Protein AF-A0A7W7RS05-F1 (afdb_monomer)

Solvent-accessible surface area (backbone atoms only — not comparable to full-atom values): 3445 Å² total; per-residue (Å²): 142,74,68,43,60,55,37,37,77,68,65,79,40,63,86,84,59,56,36,67,60,51,52,52,53,52,49,51,42,51,53,54,29,49,48,32,38,74,77,63,66,37,85,59,27,64,62,52,37,51,54,51,51,55,56,62,75,70,104

Foldseek 3Di:
DPDQVVCCVVVVAPVPDPSVVLVVVLVVLVVQLVCCCPVVVNPCSVVVSVVSNVVSRVD

Radius of gyration: 13.04 Å; Cα contacts (8 Å, |Δi|>4): 34; chains: 1; bounding box: 25×18×37 Å

Mean predicted aligned error: 4.9 Å

pLDDT: mean 88.97, std 13.28, range [45.72, 98.62]

InterPro domains:
  IPR011075 Tetracyclin repressor-like, C-terminal domain [PF16925] (6-53)
  IPR036271 Tetracyclin repressor-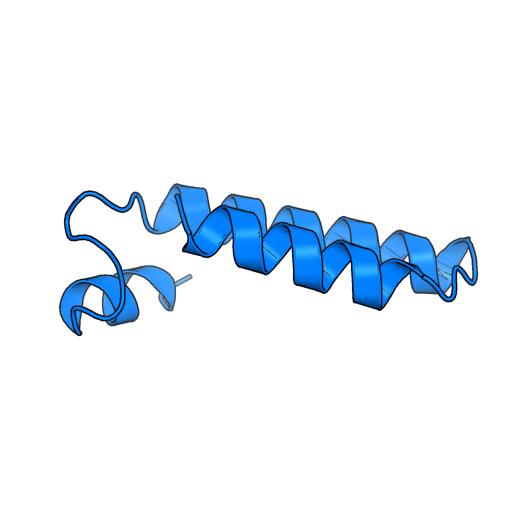like, C-terminal domain superfamily [SSF48498] (6-58)

Secondary structure (DSSP, 8-state):
--SHHHHHHTTSS-TT--HHHHHHHHHHHHHHHHHHHHHH--TTHHHHHHHHHHHHHT-

Organism: NCBI:txid47479

Sequence (59 aa):
MALGVAAVEAGELPDETDADQLAFELNGVALAAGQAIQLHHDPEAPTRAHRAITRLLSR

Nearest PDB structures (foldseek):
  2hyj-assembly1_A-2  TM=9.162E-01  e=2.425E-02  Streptomyces coelicolor A3(2)
  3crj-assembly1_B  TM=8.369E-01  e=3.802E+00  Haloarcula marismortui ATCC 43049
  4h63-assembly1_K  TM=6.947E-01  e=5.175E+00  Schizosaccharomyces pombe 972h-

Structure (mmCIF, N/CA/C/O backbone):
data_AF-A0A7W7RS05-F1
#
_entry.id   AF-A0A7W7RS05-F1
#
loop_
_atom_site.group_PDB
_atom_site.id
_atom_site.type_symbol
_atom_site.label_atom_id
_atom_site.label_alt_id
_atom_site.label_comp_id
_atom_site.label_asym_id
_atom_site.label_entity_id
_atom_site.label_seq_id
_atom_site.pdbx_PDB_ins_code
_atom_site.Cartn_x
_atom_site.Cartn_y
_atom_site.Cartn_z
_atom_site.occupancy
_atom_site.B_iso_or_equiv
_atom_site.auth_seq_id
_atom_site.auth_comp_id
_atom_site.auth_asym_id
_atom_site.auth_atom_id
_atom_site.pdbx_PDB_model_num
ATOM 1 N N . MET A 1 1 ? -11.786 -8.173 0.674 1.00 45.72 1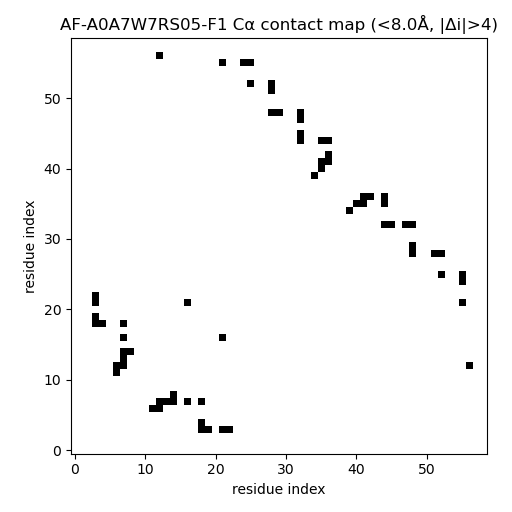 MET A N 1
ATOM 2 C CA . MET A 1 1 ? -11.269 -6.919 1.256 1.00 45.72 1 MET A CA 1
ATOM 3 C C . MET A 1 1 ? -11.501 -6.993 2.757 1.00 45.72 1 MET A C 1
ATOM 5 O O . MET A 1 1 ? -12.621 -6.766 3.174 1.00 45.72 1 MET A O 1
ATOM 9 N N . ALA A 1 2 ? -10.525 -7.470 3.534 1.00 52.03 2 ALA A N 1
ATOM 10 C CA . ALA A 1 2 ? -10.692 -7.690 4.981 1.00 52.03 2 ALA A CA 1
ATOM 11 C C . ALA A 1 2 ? -9.369 -7.559 5.767 1.00 52.03 2 ALA A C 1
ATOM 13 O O . ALA A 1 2 ? -9.246 -8.103 6.854 1.00 52.03 2 ALA A O 1
ATOM 14 N N . LEU A 1 3 ? -8.351 -6.898 5.201 1.00 56.75 3 LEU A N 1
ATOM 15 C CA . LEU A 1 3 ? -7.037 -6.784 5.852 1.00 56.75 3 LEU A CA 1
ATOM 16 C C . LEU A 1 3 ? -6.882 -5.488 6.662 1.00 56.75 3 LEU A C 1
ATOM 18 O O . LEU A 1 3 ? -6.155 -5.489 7.644 1.00 56.75 3 LEU A O 1
ATOM 22 N N . GLY A 1 4 ? -7.581 -4.408 6.294 1.00 58.00 4 GLY A N 1
ATOM 23 C CA . GLY A 1 4 ? -7.470 -3.123 6.996 1.00 58.00 4 GLY A CA 1
ATOM 24 C C . GLY A 1 4 ? -8.134 -3.118 8.377 1.00 58.00 4 GLY A C 1
ATOM 25 O O . GLY A 1 4 ? -7.544 -2.631 9.333 1.00 58.00 4 GLY A O 1
ATOM 26 N N . VAL A 1 5 ? -9.322 -3.725 8.498 1.00 63.62 5 VAL A N 1
ATOM 27 C CA . VAL A 1 5 ? -10.080 -3.790 9.764 1.00 63.62 5 VAL A CA 1
ATOM 28 C C . VAL A 1 5 ? -9.281 -4.506 10.860 1.00 63.62 5 VAL A C 1
ATOM 30 O O . VAL A 1 5 ? -9.222 -4.023 11.983 1.00 63.62 5 VAL A O 1
ATOM 33 N N . ALA A 1 6 ? -8.577 -5.589 10.517 1.00 71.50 6 ALA A N 1
ATOM 34 C CA . ALA A 1 6 ? -7.789 -6.360 11.478 1.00 71.50 6 ALA A CA 1
ATOM 35 C C . ALA A 1 6 ? -6.616 -5.568 12.090 1.00 71.50 6 ALA A C 1
ATOM 37 O O . ALA A 1 6 ? -6.283 -5.784 13.249 1.00 71.50 6 ALA A O 1
ATOM 38 N N . ALA A 1 7 ? -5.998 -4.651 11.336 1.00 69.81 7 ALA A N 1
ATOM 39 C CA . ALA A 1 7 ? -4.882 -3.838 11.831 1.00 69.81 7 ALA A CA 1
ATOM 40 C C . ALA A 1 7 ? -5.349 -2.719 12.780 1.00 69.81 7 ALA A C 1
ATOM 42 O O . ALA A 1 7 ? -4.667 -2.422 13.760 1.00 69.81 7 ALA A O 1
ATOM 43 N N . VAL A 1 8 ? -6.530 -2.141 12.530 1.00 72.25 8 VAL A N 1
ATOM 44 C CA . VAL A 1 8 ? -7.179 -1.201 13.462 1.00 72.25 8 VAL A CA 1
ATOM 45 C C . VAL A 1 8 ? -7.608 -1.935 14.733 1.00 72.25 8 VAL A C 1
ATOM 47 O O . VAL A 1 8 ? -7.275 -1.510 15.832 1.00 72.25 8 VAL A O 1
ATOM 50 N N . GLU A 1 9 ? -8.257 -3.095 14.603 1.00 72.69 9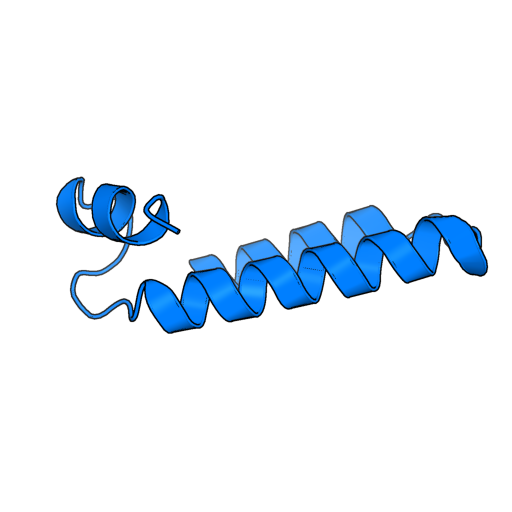 GLU A N 1
ATOM 51 C CA . GLU A 1 9 ? -8.663 -3.922 15.750 1.00 72.69 9 GLU A CA 1
ATOM 52 C C . GLU A 1 9 ? -7.470 -4.406 16.597 1.00 72.69 9 GLU A C 1
ATOM 54 O O . GLU A 1 9 ? -7.603 -4.584 17.808 1.00 72.69 9 GLU A O 1
ATOM 59 N N . ALA A 1 10 ? -6.299 -4.600 15.981 1.00 79.12 10 ALA A N 1
ATOM 60 C CA . ALA A 1 10 ? -5.056 -4.956 16.662 1.00 79.12 10 ALA A CA 1
ATOM 61 C C . ALA A 1 10 ? -4.313 -3.756 17.290 1.00 79.12 10 ALA A C 1
ATOM 63 O O . ALA A 1 10 ? -3.316 -3.964 17.982 1.00 79.12 10 ALA A O 1
ATOM 64 N N . GLY A 1 11 ? -4.773 -2.517 17.068 1.00 76.44 11 GLY A N 1
ATOM 65 C CA . GLY A 1 11 ? -4.115 -1.293 17.545 1.00 76.44 11 GLY A CA 1
ATOM 66 C C . GLY A 1 11 ? -2.797 -0.968 16.831 1.00 76.44 11 GLY A C 1
ATOM 67 O O . GLY A 1 11 ? -1.979 -0.208 17.347 1.00 76.44 11 GLY A O 1
ATOM 68 N N . GLU A 1 12 ? -2.559 -1.560 15.658 1.00 84.06 12 GLU A N 1
ATOM 69 C CA . GLU A 1 12 ? -1.375 -1.300 14.826 1.00 84.06 12 GLU A CA 1
ATOM 70 C C . GLU A 1 12 ? -1.537 -0.032 13.973 1.00 84.06 12 GLU A C 1
ATOM 72 O O . GLU A 1 12 ? -0.563 0.486 13.423 1.00 84.06 12 GLU A O 1
ATOM 77 N N . LEU A 1 13 ? -2.769 0.472 13.880 1.00 84.06 13 LEU A N 1
ATOM 78 C CA . LEU A 1 13 ? -3.152 1.721 13.233 1.00 84.06 13 LEU A CA 1
ATOM 79 C C . LEU A 1 13 ? -4.002 2.562 14.202 1.00 84.06 13 LEU A C 1
ATOM 81 O O . LEU A 1 13 ? -4.676 1.983 15.053 1.00 84.06 13 LEU A O 1
ATOM 85 N N . PRO A 1 14 ? -4.003 3.905 14.080 1.00 85.19 14 PRO A N 1
ATOM 86 C CA . PRO A 1 14 ? -4.892 4.766 14.859 1.00 85.19 14 PRO A CA 1
ATOM 87 C C . PRO A 1 14 ? -6.366 4.351 14.735 1.00 85.19 14 PRO A C 1
ATOM 89 O O . PRO A 1 14 ? -6.814 4.009 13.640 1.00 85.19 14 PRO A O 1
ATOM 92 N N . ASP A 1 15 ? -7.135 4.454 15.820 1.00 81.94 15 ASP A N 1
ATOM 93 C CA . ASP A 1 15 ? -8.551 4.036 15.864 1.00 81.94 15 ASP A CA 1
ATOM 94 C C . ASP A 1 15 ? -9.443 4.804 14.869 1.00 81.94 15 ASP A C 1
ATOM 96 O O . ASP A 1 15 ? -10.467 4.306 14.408 1.00 81.94 15 ASP A O 1
ATOM 100 N N . GLU A 1 16 ? -9.045 6.026 14.518 1.00 86.62 16 GLU A N 1
ATOM 101 C CA . GLU A 1 16 ? -9.707 6.890 13.533 1.00 86.62 16 GLU A CA 1
ATOM 102 C C . GLU A 1 16 ? -9.349 6.568 12.074 1.00 86.62 16 GLU A C 1
ATOM 104 O O . GLU A 1 16 ? -9.829 7.239 11.158 1.00 86.62 16 GLU A O 1
ATOM 109 N N . THR A 1 17 ? -8.518 5.548 11.840 1.00 89.12 17 THR A N 1
ATOM 110 C CA . THR A 1 17 ? -8.132 5.139 10.489 1.00 89.12 17 THR A CA 1
ATOM 111 C C . THR A 1 17 ? -9.344 4.613 9.728 1.00 89.12 17 THR A C 1
ATOM 113 O O . THR A 1 17 ? -9.911 3.571 10.060 1.00 89.12 17 THR A O 1
ATOM 116 N N . ASP A 1 18 ? -9.688 5.282 8.629 1.00 90.88 18 ASP A N 1
ATOM 117 C CA . ASP A 1 18 ? -10.595 4.732 7.625 1.00 90.88 18 ASP A CA 1
ATOM 118 C C . ASP A 1 18 ? -9.875 3.610 6.857 1.00 90.88 18 ASP A C 1
ATOM 120 O O . ASP A 1 18 ? -9.116 3.837 5.909 1.00 90.88 18 ASP A O 1
ATOM 124 N N . ALA A 1 19 ? -10.081 2.376 7.316 1.00 88.75 19 ALA A N 1
ATOM 125 C CA . ALA A 1 19 ? -9.427 1.188 6.780 1.00 88.75 19 ALA A CA 1
ATOM 126 C C . ALA A 1 19 ? -9.764 0.922 5.302 1.00 88.75 19 ALA A C 1
ATOM 128 O O . ALA A 1 19 ? -8.916 0.406 4.565 1.00 88.75 19 ALA A O 1
ATOM 129 N N . ASP A 1 20 ? -10.975 1.270 4.863 1.00 89.38 20 ASP A N 1
ATOM 130 C 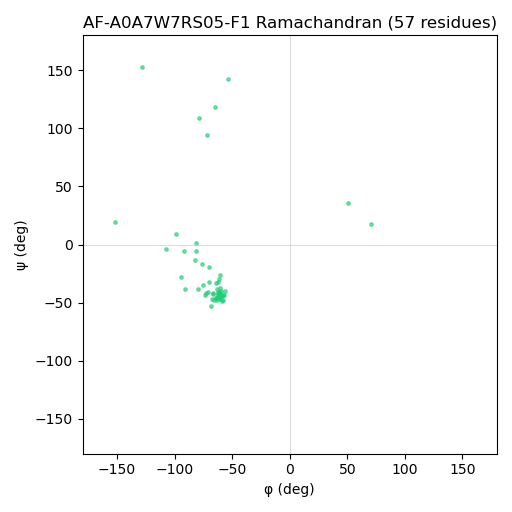CA . ASP A 1 20 ? -11.404 1.071 3.480 1.00 89.38 20 ASP A CA 1
ATOM 131 C C . ASP A 1 20 ? -10.723 2.088 2.562 1.00 89.38 20 ASP A C 1
ATOM 133 O O . ASP A 1 20 ? -10.185 1.713 1.512 1.00 89.38 20 ASP A O 1
ATOM 137 N N . GLN A 1 21 ? -10.650 3.352 2.989 1.00 94.31 21 GLN A N 1
ATOM 138 C CA . GLN A 1 21 ? -9.910 4.386 2.270 1.00 94.31 21 GLN A CA 1
ATOM 139 C C . GLN A 1 21 ? -8.411 4.058 2.200 1.00 94.31 21 GLN A C 1
ATOM 141 O O . GLN A 1 21 ? -7.818 4.118 1.119 1.00 94.31 21 GLN A O 1
ATOM 146 N N . LEU A 1 22 ? -7.798 3.635 3.311 1.00 93.44 22 LEU A N 1
ATOM 147 C CA . LEU A 1 22 ? -6.387 3.242 3.333 1.00 93.44 22 LEU A CA 1
ATOM 148 C C . LEU A 1 22 ? -6.117 2.070 2.375 1.00 93.44 22 LEU A C 1
ATOM 150 O O . LEU A 1 22 ? -5.155 2.097 1.604 1.00 93.44 22 LEU A O 1
ATOM 154 N N . ALA A 1 23 ? -6.978 1.049 2.365 1.00 91.94 23 ALA A N 1
ATOM 155 C CA . ALA A 1 23 ? -6.849 -0.077 1.443 1.00 91.94 23 ALA A CA 1
ATOM 156 C C . ALA A 1 23 ? -6.996 0.352 -0.028 1.00 91.94 23 ALA A C 1
ATOM 158 O O . ALA A 1 23 ? -6.279 -0.160 -0.896 1.00 91.94 23 ALA A O 1
ATOM 159 N N . PHE A 1 24 ? -7.898 1.289 -0.327 1.00 95.38 24 PHE A N 1
ATOM 160 C CA . PHE A 1 24 ? -8.050 1.853 -1.667 1.00 95.38 24 PHE A CA 1
ATOM 161 C C . PHE A 1 24 ? -6.771 2.573 -2.123 1.00 95.38 24 PHE A C 1
ATOM 163 O O . PHE A 1 24 ? -6.269 2.326 -3.223 1.00 95.38 24 PHE A O 1
ATOM 170 N N . GLU A 1 25 ? -6.189 3.402 -1.260 1.00 97.44 25 GLU A N 1
ATOM 171 C CA . GLU A 1 25 ? -4.970 4.157 -1.557 1.00 97.44 25 GLU A CA 1
ATOM 172 C C . GLU A 1 25 ? -3.744 3.249 -1.731 1.00 97.44 25 GLU A C 1
ATOM 174 O O . GLU A 1 25 ? -2.976 3.423 -2.683 1.00 97.44 25 GLU A O 1
ATOM 179 N N . LEU A 1 26 ? -3.589 2.227 -0.881 1.00 96.50 26 LEU A N 1
ATOM 180 C CA . LEU A 1 26 ? -2.521 1.229 -1.003 1.00 96.50 26 LEU A CA 1
ATOM 181 C C . LEU A 1 26 ? -2.599 0.467 -2.334 1.00 96.50 26 LEU A C 1
ATOM 183 O O . LEU A 1 26 ? -1.576 0.274 -2.998 1.00 96.50 26 LEU A O 1
ATOM 187 N N . ASN A 1 27 ? -3.805 0.088 -2.768 1.00 97.69 27 ASN A N 1
ATOM 188 C CA . ASN A 1 27 ? -4.004 -0.520 -4.084 1.00 97.69 27 ASN A CA 1
ATOM 189 C C . ASN A 1 27 ? -3.618 0.438 -5.219 1.00 97.69 27 ASN A C 1
ATOM 191 O O . ASN A 1 27 ? -2.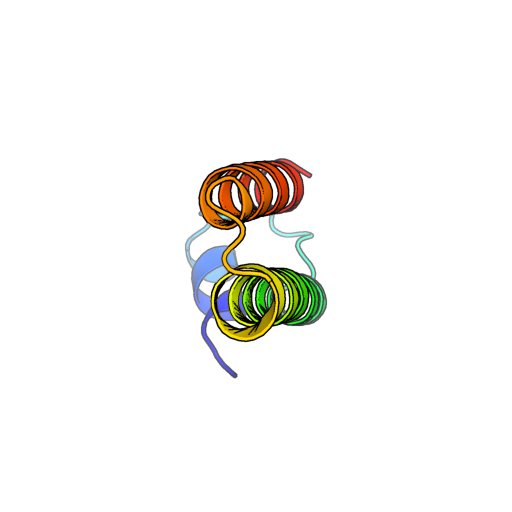965 0.019 -6.174 1.00 97.69 27 ASN A O 1
ATOM 195 N N . GLY A 1 28 ? -3.957 1.725 -5.108 1.00 98.12 28 GLY A N 1
ATOM 196 C CA . GLY A 1 28 ? -3.541 2.745 -6.074 1.00 98.12 28 GLY A CA 1
ATOM 197 C C . GLY A 1 28 ? -2.019 2.841 -6.219 1.00 98.12 28 GLY A C 1
ATOM 198 O O . GLY A 1 28 ? -1.503 2.870 -7.339 1.00 98.12 28 GLY A O 1
ATOM 199 N N . VAL A 1 29 ? -1.284 2.811 -5.101 1.00 98.50 29 VAL A N 1
ATOM 200 C CA . VAL A 1 29 ? 0.189 2.789 -5.113 1.00 98.50 29 VAL A CA 1
ATOM 201 C C . VAL A 1 29 ? 0.721 1.531 -5.804 1.00 98.50 29 VAL A C 1
ATOM 203 O O . VAL A 1 29 ? 1.621 1.633 -6.639 1.00 98.50 29 VAL A O 1
ATOM 206 N N . ALA A 1 30 ? 0.159 0.357 -5.501 1.00 97.69 30 ALA A N 1
ATOM 207 C CA . ALA A 1 30 ? 0.574 -0.905 -6.113 1.00 97.69 30 ALA A CA 1
ATOM 208 C C . ALA A 1 30 ? 0.337 -0.924 -7.633 1.00 97.69 30 ALA A C 1
ATOM 210 O O . ALA A 1 30 ? 1.215 -1.344 -8.388 1.00 97.69 30 ALA A O 1
ATOM 211 N N . LEU A 1 31 ? -0.813 -0.418 -8.092 1.00 98.50 31 LEU A N 1
ATOM 212 C CA . LEU A 1 31 ? -1.135 -0.315 -9.517 1.00 98.50 31 LEU A CA 1
ATOM 213 C C . LEU A 1 31 ? -0.166 0.620 -10.248 1.00 98.50 31 LEU A C 1
ATOM 215 O O . LEU A 1 31 ? 0.398 0.232 -11.272 1.00 98.50 31 LEU A O 1
ATOM 219 N N . ALA A 1 32 ? 0.083 1.812 -9.699 1.00 98.50 32 ALA A N 1
ATOM 220 C CA . ALA A 1 32 ? 1.013 2.773 -10.287 1.00 98.50 32 ALA A CA 1
ATOM 221 C C . ALA A 1 32 ? 2.446 2.219 -10.354 1.00 98.50 32 ALA A C 1
ATOM 223 O O . ALA A 1 32 ? 3.126 2.362 -11.372 1.00 98.50 32 ALA A O 1
ATOM 224 N N . ALA A 1 33 ? 2.900 1.546 -9.291 1.00 98.56 33 ALA A N 1
ATOM 225 C CA . ALA A 1 33 ? 4.208 0.900 -9.255 1.00 98.56 33 ALA A CA 1
ATOM 226 C C . ALA A 1 33 ? 4.309 -0.229 -10.288 1.00 98.56 33 ALA A C 1
ATOM 228 O O . ALA A 1 33 ? 5.277 -0.283 -11.044 1.00 98.56 33 ALA A O 1
ATOM 229 N N . GLY A 1 34 ? 3.290 -1.091 -10.370 1.00 98.00 34 GLY A N 1
ATOM 230 C CA . GLY A 1 34 ? 3.230 -2.170 -11.352 1.00 98.00 34 GLY A CA 1
ATOM 231 C C . GLY A 1 34 ? 3.300 -1.650 -12.786 1.00 98.00 34 GLY A C 1
ATOM 232 O O . GLY A 1 34 ? 4.079 -2.158 -13.587 1.00 98.00 34 GLY A O 1
ATOM 233 N N . GLN A 1 35 ? 2.555 -0.590 -13.104 1.00 98.44 35 GLN A N 1
ATOM 234 C CA . GLN A 1 35 ? 2.608 0.044 -14.423 1.00 98.44 35 GLN A CA 1
ATOM 235 C C . GLN A 1 35 ? 3.985 0.652 -14.717 1.00 98.44 35 GLN A C 1
ATOM 237 O O . GLN A 1 35 ? 4.531 0.423 -15.796 1.00 98.44 35 GLN A O 1
ATOM 242 N N . ALA A 1 36 ? 4.576 1.378 -13.766 1.00 98.62 36 ALA A N 1
ATOM 243 C CA . ALA A 1 36 ? 5.898 1.978 -13.932 1.00 98.62 36 ALA A CA 1
ATOM 244 C C . ALA A 1 36 ? 6.998 0.925 -14.163 1.00 98.62 36 ALA A C 1
ATOM 246 O O . ALA A 1 36 ? 7.842 1.096 -15.041 1.00 98.62 36 ALA A O 1
ATOM 247 N N . ILE A 1 37 ? 6.950 -0.198 -13.445 1.00 98.38 37 ILE A N 1
ATOM 248 C CA . ILE A 1 37 ? 7.899 -1.302 -13.626 1.00 98.38 37 ILE A CA 1
ATOM 249 C C . ILE A 1 37 ? 7.685 -1.972 -14.988 1.00 98.38 37 ILE A C 1
ATOM 251 O O . ILE A 1 37 ? 8.625 -2.099 -15.765 1.00 98.38 37 ILE A O 1
ATOM 255 N N .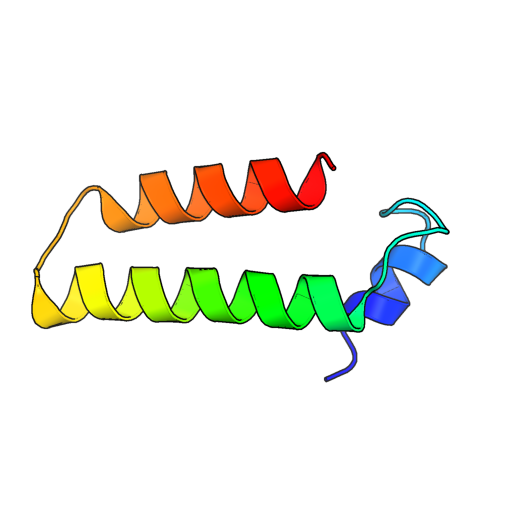 GLN A 1 38 ? 6.453 -2.377 -15.302 1.00 98.31 38 GLN A N 1
ATOM 256 C CA . GLN A 1 38 ? 6.197 -3.254 -16.448 1.00 98.31 38 GLN A CA 1
ATOM 257 C C . GLN A 1 38 ? 6.177 -2.517 -17.791 1.00 98.31 38 GLN A C 1
ATOM 259 O O . GLN A 1 38 ? 6.634 -3.057 -18.793 1.00 98.31 38 GLN A O 1
ATOM 264 N N . LEU A 1 39 ? 5.625 -1.302 -17.837 1.00 98.38 39 LEU A N 1
ATOM 265 C CA . LEU A 1 39 ? 5.509 -0.533 -19.081 1.00 98.38 39 LEU A CA 1
ATOM 266 C C . LEU A 1 39 ? 6.722 0.363 -19.305 1.00 98.38 39 LEU A C 1
ATOM 268 O O . LEU A 1 39 ? 7.174 0.528 -20.437 1.00 98.38 39 LEU A O 1
ATOM 272 N N . HIS A 1 40 ? 7.243 0.953 -18.230 1.00 97.62 40 HIS A N 1
ATOM 273 C CA . HIS A 1 40 ? 8.276 1.981 -18.318 1.00 97.62 40 HIS A CA 1
ATOM 274 C C . HIS A 1 40 ? 9.657 1.502 -17.871 1.00 97.62 40 HIS A C 1
ATOM 276 O O . HIS A 1 40 ? 10.614 2.255 -18.035 1.00 97.62 40 HIS A O 1
ATOM 282 N N . HIS A 1 41 ? 9.782 0.263 -17.377 1.00 97.31 41 HIS A N 1
ATOM 283 C CA . HIS A 1 41 ? 11.044 -0.306 -16.885 1.00 97.31 41 HIS A CA 1
ATOM 284 C C . HIS A 1 41 ? 11.736 0.615 -15.876 1.00 97.31 41 HIS A C 1
ATOM 286 O O . HIS A 1 41 ? 12.956 0.752 -15.860 1.00 97.31 41 HIS A O 1
ATOM 292 N N . ASP A 1 42 ? 10.929 1.289 -15.065 1.00 98.50 42 ASP A N 1
ATOM 293 C CA . ASP A 1 42 ? 11.371 2.335 -14.164 1.00 98.50 42 ASP A CA 1
ATOM 294 C C . ASP A 1 42 ? 12.005 1.731 -12.900 1.00 98.50 42 ASP A C 1
ATOM 296 O O . ASP A 1 42 ? 11.282 1.185 -12.056 1.00 98.50 42 ASP A O 1
ATOM 300 N N . PRO A 1 43 ? 13.337 1.834 -12.725 1.00 97.69 43 PRO A N 1
ATOM 301 C CA . PRO A 1 43 ? 14.024 1.185 -11.612 1.00 97.69 43 PRO A CA 1
ATOM 302 C C . PRO A 1 43 ? 13.704 1.836 -10.261 1.00 97.69 43 PRO A C 1
ATOM 304 O O . PRO A 1 43 ? 13.875 1.209 -9.220 1.00 97.69 43 PRO A O 1
ATOM 307 N N . GLU A 1 44 ? 13.204 3.074 -10.259 1.00 98.44 44 GLU A N 1
ATOM 308 C CA . GLU A 1 44 ? 12.902 3.827 -9.039 1.00 98.44 44 GLU A CA 1
ATOM 309 C C . GLU A 1 44 ? 11.454 3.642 -8.566 1.00 98.44 44 GLU A C 1
ATOM 311 O O . GLU A 1 44 ? 11.072 4.129 -7.495 1.00 98.44 44 GLU A O 1
ATOM 316 N N . ALA A 1 45 ? 10.622 2.939 -9.339 1.00 98.38 45 ALA A N 1
ATOM 317 C CA . ALA A 1 45 ? 9.228 2.695 -8.992 1.00 98.38 45 ALA A CA 1
ATOM 318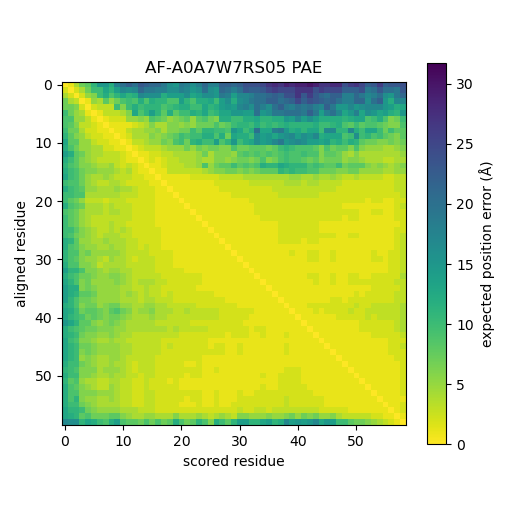 C C . ALA A 1 45 ? 9.045 2.002 -7.622 1.00 98.38 45 ALA A C 1
ATOM 320 O O . ALA A 1 45 ? 8.218 2.493 -6.844 1.00 98.38 45 ALA A O 1
ATOM 321 N N . PRO A 1 46 ? 9.826 0.964 -7.243 1.00 97.94 46 PRO A N 1
ATOM 322 C CA . PRO A 1 46 ? 9.739 0.365 -5.909 1.00 97.94 46 PRO A CA 1
ATOM 323 C C . PRO A 1 46 ? 10.048 1.363 -4.786 1.00 97.94 46 PRO A C 1
ATOM 325 O O . PRO A 1 46 ? 9.305 1.452 -3.809 1.00 97.94 46 PRO A O 1
ATOM 328 N N . THR A 1 47 ? 11.095 2.178 -4.949 1.00 98.50 47 THR A N 1
ATOM 329 C CA . THR A 1 47 ? 11.485 3.210 -3.976 1.00 98.50 47 THR A CA 1
ATOM 330 C C . THR A 1 47 ? 10.371 4.240 -3.782 1.00 98.50 47 THR A C 1
ATOM 332 O O . THR A 1 47 ? 10.056 4.632 -2.654 1.00 98.50 47 THR A O 1
ATOM 335 N N . ARG A 1 48 ? 9.732 4.687 -4.874 1.00 98.50 48 ARG A N 1
ATOM 336 C CA . ARG A 1 48 ? 8.598 5.621 -4.794 1.00 98.50 48 ARG A CA 1
ATOM 337 C C . ARG A 1 48 ? 7.380 4.995 -4.132 1.00 98.50 48 ARG A C 1
ATOM 339 O O . ARG A 1 48 ? 6.756 5.668 -3.314 1.00 98.50 48 ARG A O 1
ATOM 346 N N . ALA A 1 49 ? 7.064 3.746 -4.465 1.00 98.44 49 ALA A N 1
ATOM 347 C CA . ALA A 1 49 ? 5.951 3.018 -3.870 1.00 98.44 49 ALA A CA 1
ATOM 348 C C . ALA A 1 49 ? 6.139 2.873 -2.358 1.00 98.44 49 ALA A C 1
ATOM 350 O O . ALA A 1 49 ? 5.245 3.225 -1.593 1.00 98.44 49 ALA A O 1
ATOM 351 N N . HIS A 1 50 ? 7.336 2.469 -1.923 1.00 97.94 50 HIS A N 1
ATOM 352 C CA . HIS A 1 50 ? 7.657 2.339 -0.506 1.00 97.94 50 HIS A CA 1
ATOM 353 C C . HIS A 1 50 ? 7.486 3.669 0.236 1.00 97.94 50 HIS A C 1
ATOM 355 O O . HIS A 1 50 ? 6.764 3.740 1.226 1.00 97.94 50 HIS A O 1
ATOM 361 N N . ARG A 1 51 ? 8.048 4.761 -0.300 1.00 98.31 51 ARG A N 1
ATOM 362 C CA . ARG A 1 51 ? 7.892 6.100 0.287 1.00 98.31 51 ARG A CA 1
ATOM 363 C C . ARG A 1 51 ? 6.432 6.557 0.352 1.00 98.31 51 ARG A C 1
ATOM 365 O O . ARG A 1 5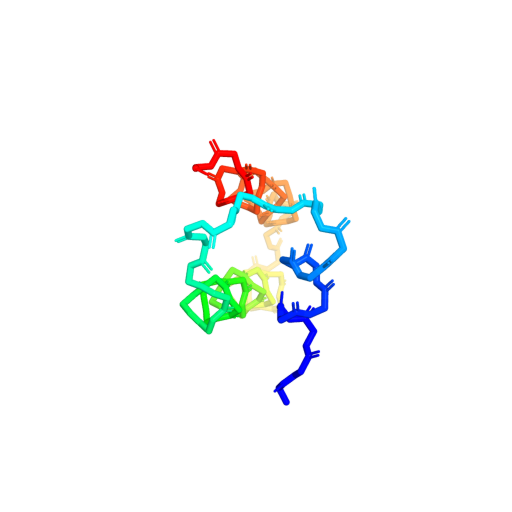1 ? 6.062 7.249 1.297 1.00 98.31 51 ARG A O 1
ATOM 372 N N . ALA A 1 52 ? 5.621 6.234 -0.655 1.00 98.19 52 ALA A N 1
ATOM 373 C CA . ALA A 1 52 ? 4.199 6.561 -0.651 1.00 98.19 52 ALA A CA 1
ATOM 374 C C . ALA A 1 52 ? 3.463 5.789 0.451 1.00 98.19 52 ALA A C 1
ATOM 376 O O . ALA A 1 52 ? 2.767 6.412 1.245 1.00 98.19 52 ALA A O 1
ATOM 377 N N . ILE A 1 53 ? 3.697 4.479 0.559 1.00 97.00 53 ILE A N 1
ATOM 378 C CA . ILE A 1 53 ? 3.119 3.630 1.610 1.00 97.00 53 ILE A CA 1
ATOM 379 C C . ILE A 1 53 ? 3.500 4.153 2.998 1.00 97.00 53 ILE A C 1
ATOM 381 O O . ILE A 1 53 ? 2.620 4.358 3.824 1.00 97.00 53 ILE A O 1
ATOM 385 N N . THR A 1 54 ? 4.778 4.462 3.245 1.00 95.69 54 THR A N 1
ATOM 386 C CA . THR A 1 54 ? 5.217 5.014 4.539 1.00 95.69 54 THR A CA 1
ATOM 387 C C . THR A 1 54 ? 4.469 6.294 4.903 1.00 95.69 54 THR A C 1
ATOM 389 O O . THR A 1 54 ? 4.094 6.463 6.054 1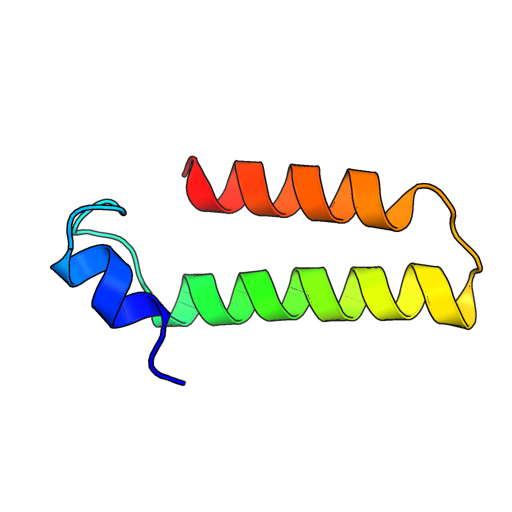.00 95.69 54 THR A O 1
ATOM 392 N N . ARG A 1 55 ? 4.216 7.183 3.933 1.00 95.25 55 ARG A N 1
ATOM 393 C CA . ARG A 1 55 ? 3.461 8.424 4.171 1.00 95.25 55 ARG A CA 1
ATOM 394 C C . ARG A 1 55 ? 1.983 8.185 4.448 1.00 95.25 55 ARG A C 1
ATOM 396 O O . ARG A 1 55 ? 1.389 8.993 5.147 1.00 95.25 55 ARG A O 1
ATOM 403 N N . LEU A 1 56 ? 1.390 7.149 3.857 1.00 93.94 56 LEU A N 1
ATOM 404 C CA . LEU A 1 56 ? -0.004 6.785 4.114 1.00 93.94 56 LEU A CA 1
ATOM 405 C C . LEU A 1 56 ? -0.168 6.202 5.518 1.00 93.94 56 LEU A C 1
ATOM 407 O O . LEU A 1 56 ? -1.107 6.562 6.209 1.00 93.94 56 LEU A O 1
ATOM 411 N N . LEU A 1 57 ? 0.774 5.361 5.947 1.00 90.25 57 LEU A N 1
ATOM 412 C CA . LEU A 1 57 ? 0.755 4.735 7.272 1.00 90.25 57 LEU A CA 1
ATOM 413 C C . LEU A 1 57 ? 1.178 5.677 8.408 1.00 90.25 57 LEU A C 1
ATOM 415 O O . LEU A 1 57 ? 0.964 5.361 9.570 1.00 90.25 57 LEU A O 1
ATOM 419 N N . SER A 1 58 ? 1.821 6.803 8.089 1.00 85.31 58 SER A N 1
ATOM 420 C CA . SER A 1 58 ? 2.248 7.808 9.069 1.00 85.31 58 SER A CA 1
ATOM 421 C C . SER A 1 58 ? 1.292 9.000 9.181 1.00 85.31 58 SER A C 1
ATOM 423 O O . SER A 1 58 ? 1.701 10.038 9.706 1.00 85.31 58 SER A O 1
ATOM 425 N N . ARG A 1 59 ? 0.117 8.925 8.553 1.00 71.62 59 ARG A N 1
ATOM 426 C CA . ARG A 1 59 ? -0.915 9.960 8.640 1.00 71.62 59 ARG A CA 1
ATOM 427 C C . ARG A 1 59 ? -1.795 9.756 9.855 1.00 71.62 59 ARG A C 1
ATOM 429 O O . ARG A 1 59 ? -1.944 8.590 10.270 1.00 71.62 59 ARG A O 1
#